Protein AF-A0A5N9BM61-F1 (afdb_monomer_lite)

Radius of gyration: 24.02 Å; chains: 1; bounding box: 58×32×58 Å

Sequence (93 aa):
MKLPVVLAVLIGISVIACSTASTPPATAPPSTSEEGLAPNFSFNLYQGEDILGSETKQLSQLRGTPVVLNFWARLCPPCWTEMPELQEFSEEF

Structure (mmCIF, N/CA/C/O backbone):
data_AF-A0A5N9BM61-F1
#
_entry.id   AF-A0A5N9BM61-F1
#
loop_
_atom_site.group_PDB
_atom_site.id
_atom_site.type_symbol
_atom_site.label_atom_id
_atom_site.label_alt_id
_atom_site.label_comp_id
_atom_site.label_asym_id
_atom_site.label_entity_id
_atom_site.label_seq_id
_atom_site.pdbx_PDB_ins_code
_atom_site.Cartn_x
_atom_site.Cartn_y
_atom_site.Cartn_z
_atom_site.occupancy
_atom_site.B_iso_or_equiv
_atom_site.auth_seq_id
_atom_site.auth_comp_id
_atom_site.auth_asym_id
_atom_site.auth_atom_id
_atom_site.pdbx_PDB_model_num
ATOM 1 N N . MET A 1 1 ? 41.793 -11.578 -44.467 1.00 51.03 1 MET A N 1
ATOM 2 C CA . MET A 1 1 ? 42.128 -11.427 -43.028 1.00 51.03 1 MET A CA 1
ATOM 3 C C . MET A 1 1 ? 41.019 -10.821 -42.162 1.00 51.03 1 MET A C 1
ATOM 5 O O . MET A 1 1 ? 40.992 -11.146 -40.991 1.00 51.03 1 MET A O 1
ATOM 9 N N . LYS A 1 2 ? 40.090 -10.000 -42.683 1.00 57.56 2 LYS A N 1
ATOM 10 C CA . LYS A 1 2 ? 38.993 -9.413 -41.878 1.00 57.56 2 LYS A CA 1
ATOM 11 C C . LYS A 1 2 ? 37.809 -10.368 -41.624 1.00 57.56 2 LYS A C 1
ATOM 13 O O . LYS A 1 2 ? 37.213 -10.327 -40.562 1.00 57.56 2 LYS A O 1
ATOM 18 N N . LEU A 1 3 ? 37.522 -11.274 -42.563 1.00 52.06 3 LEU A N 1
ATOM 19 C CA . LEU A 1 3 ? 36.394 -12.214 -42.484 1.00 52.06 3 LEU A CA 1
ATOM 20 C C . LEU A 1 3 ? 36.533 -13.341 -41.427 1.00 52.06 3 LEU A C 1
ATOM 22 O O . LEU A 1 3 ? 35.571 -13.561 -40.697 1.00 52.06 3 LEU A O 1
ATOM 26 N N . PRO A 1 4 ? 37.690 -14.025 -41.262 1.00 61.03 4 PRO A N 1
ATOM 27 C CA . PRO A 1 4 ? 37.815 -15.079 -40.246 1.00 61.03 4 PRO A CA 1
ATOM 28 C C . PRO A 1 4 ? 37.852 -14.526 -38.812 1.00 61.03 4 PRO A C 1
ATOM 30 O O . PRO A 1 4 ? 37.421 -15.200 -37.885 1.00 61.03 4 PRO A O 1
ATOM 33 N N . VAL A 1 5 ? 38.309 -13.279 -38.631 1.00 64.25 5 VAL A N 1
ATOM 34 C CA . VAL A 1 5 ? 38.323 -12.592 -37.329 1.00 64.25 5 VAL A CA 1
ATOM 35 C C . VAL A 1 5 ? 36.905 -12.210 -36.897 1.00 64.25 5 VAL A C 1
ATOM 37 O O . VAL A 1 5 ? 36.544 -12.425 -35.746 1.00 64.25 5 VAL A O 1
ATOM 40 N N . VAL A 1 6 ? 36.071 -11.718 -37.820 1.00 69.31 6 VAL A N 1
ATOM 41 C CA . VAL A 1 6 ? 34.662 -11.393 -37.532 1.00 69.31 6 VAL A CA 1
ATOM 42 C C . VAL A 1 6 ? 33.866 -12.649 -37.165 1.00 69.31 6 VAL A C 1
ATOM 44 O O . VAL A 1 6 ? 33.077 -12.616 -36.225 1.00 69.31 6 VAL A O 1
ATOM 47 N N . LEU A 1 7 ? 34.118 -13.775 -37.842 1.00 64.69 7 LEU A N 1
ATOM 48 C CA . LEU A 1 7 ? 33.441 -15.037 -37.539 1.00 64.69 7 LEU A CA 1
ATOM 49 C C . LEU A 1 7 ? 33.862 -15.604 -36.171 1.00 64.69 7 LEU A C 1
ATOM 51 O O . LEU A 1 7 ? 33.009 -16.039 -35.404 1.00 64.69 7 LEU A O 1
ATOM 55 N N . ALA A 1 8 ? 35.152 -15.531 -35.826 1.00 63.81 8 ALA A N 1
ATOM 56 C CA . ALA A 1 8 ? 35.649 -15.958 -34.516 1.00 63.81 8 ALA A CA 1
ATOM 57 C C . ALA A 1 8 ? 35.100 -15.095 -33.363 1.00 63.81 8 ALA A C 1
ATOM 59 O O . ALA A 1 8 ? 34.770 -15.624 -32.302 1.00 63.81 8 ALA A O 1
ATOM 60 N N . VAL A 1 9 ? 34.941 -13.784 -33.580 1.00 66.25 9 VAL A N 1
ATOM 61 C CA . VAL A 1 9 ? 34.355 -12.865 -32.589 1.00 66.25 9 VAL A CA 1
ATOM 62 C C . VAL A 1 9 ? 32.858 -13.133 -32.393 1.00 66.25 9 VAL A C 1
ATOM 64 O O . VAL A 1 9 ? 32.400 -13.188 -31.255 1.00 66.25 9 VAL A O 1
ATOM 67 N N . LEU A 1 10 ? 32.097 -13.372 -33.467 1.00 62.66 10 LEU A N 1
ATOM 68 C CA . LEU A 1 10 ? 30.663 -13.688 -33.373 1.00 62.66 10 LEU A CA 1
ATOM 69 C C . LEU A 1 10 ? 30.400 -15.033 -32.682 1.00 62.66 10 LEU A C 1
ATOM 71 O O . LEU A 1 10 ? 29.483 -15.137 -31.868 1.00 62.66 10 LEU A O 1
ATOM 75 N N . ILE A 1 11 ? 31.231 -16.042 -32.952 1.00 62.00 11 ILE A N 1
ATOM 76 C CA . ILE A 1 11 ? 31.135 -17.345 -32.283 1.00 62.00 11 ILE A CA 1
ATOM 77 C C . ILE A 1 11 ? 31.514 -17.210 -30.799 1.00 62.00 11 ILE A C 1
ATOM 79 O O . ILE A 1 11 ? 30.836 -17.783 -29.953 1.00 62.00 11 ILE A O 1
ATOM 83 N N . GLY A 1 12 ? 32.519 -16.394 -30.457 1.00 59.16 12 GLY A N 1
ATOM 84 C CA . GLY A 1 12 ? 32.901 -16.125 -29.065 1.00 59.16 12 GLY A CA 1
ATOM 85 C C . GLY A 1 12 ? 31.819 -15.407 -28.245 1.00 59.16 12 GLY A C 1
ATOM 86 O O . GLY A 1 12 ? 31.610 -15.743 -27.081 1.00 59.16 12 GLY A O 1
ATOM 87 N N . ILE A 1 13 ? 31.081 -14.472 -28.853 1.00 59.78 13 ILE A N 1
ATOM 88 C CA . ILE A 1 13 ? 29.988 -13.735 -28.188 1.00 59.78 13 ILE A CA 1
ATOM 89 C C . ILE A 1 13 ? 28.793 -14.655 -27.878 1.00 59.78 13 ILE A C 1
ATOM 91 O O . ILE A 1 13 ? 28.146 -14.491 -26.845 1.00 59.78 13 ILE A O 1
ATOM 95 N N . SER A 1 14 ? 28.536 -15.674 -28.707 1.00 55.62 14 SER A N 1
ATOM 96 C CA . SER A 1 14 ? 27.425 -16.613 -28.493 1.00 55.62 14 SER A CA 1
ATOM 97 C C . SER A 1 14 ? 27.627 -17.563 -27.303 1.00 55.62 14 SER A C 1
ATOM 99 O O . SER A 1 14 ? 26.644 -18.086 -26.783 1.00 55.62 14 SER A O 1
ATOM 101 N N . VAL A 1 15 ? 28.867 -17.796 -26.852 1.00 54.12 15 VAL A N 1
ATOM 102 C CA . VAL A 1 15 ? 29.163 -18.739 -25.750 1.00 54.12 15 VAL A CA 1
ATOM 103 C C . VAL A 1 15 ? 29.041 -18.073 -24.370 1.00 54.12 15 VAL A C 1
ATOM 105 O O 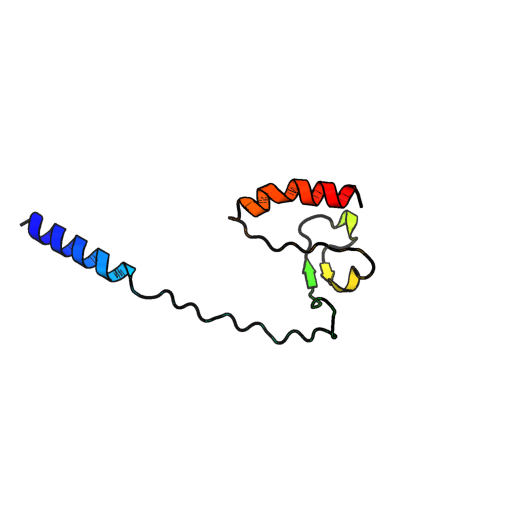. VAL A 1 15 ? 28.809 -18.750 -23.373 1.00 54.12 15 VAL A O 1
ATOM 108 N N . ILE A 1 16 ? 29.121 -16.740 -24.296 1.00 56.91 16 ILE A N 1
ATOM 109 C CA . ILE A 1 16 ? 29.051 -15.990 -23.027 1.00 56.91 16 ILE A CA 1
ATOM 110 C C . ILE A 1 16 ? 27.596 -15.842 -22.535 1.00 56.91 16 ILE A C 1
ATOM 112 O O . ILE A 1 16 ? 27.361 -15.691 -21.341 1.00 56.91 16 ILE A O 1
ATOM 116 N N . ALA A 1 17 ? 26.603 -15.956 -23.423 1.00 52.56 17 ALA A N 1
ATOM 117 C CA . ALA A 1 17 ? 25.194 -15.712 -23.097 1.00 52.56 17 ALA A CA 1
ATOM 118 C C . ALA A 1 17 ? 24.460 -16.875 -22.389 1.00 52.56 17 ALA A C 1
ATOM 120 O O . ALA A 1 17 ? 23.326 -16.690 -21.960 1.00 52.56 17 ALA A O 1
ATOM 121 N N . CYS A 1 18 ? 25.062 -18.065 -22.264 1.00 51.38 18 CYS A N 1
ATOM 122 C CA . CYS A 1 18 ? 24.405 -19.239 -21.657 1.00 51.38 18 CYS A CA 1
ATOM 123 C C . CYS A 1 18 ? 24.897 -19.594 -20.249 1.00 51.38 18 CYS A C 1
ATOM 125 O O . CYS A 1 18 ? 24.397 -20.549 -19.654 1.00 51.38 18 CYS A O 1
ATOM 127 N N . SER A 1 19 ? 25.844 -18.843 -19.690 1.00 56.59 19 SER A N 1
ATOM 128 C CA . SER A 1 19 ? 26.400 -19.157 -18.376 1.00 56.59 19 SER A CA 1
ATOM 129 C C . SER A 1 19 ? 25.921 -18.155 -17.330 1.00 56.59 19 SER A C 1
ATOM 131 O O . SER A 1 19 ? 26.233 -16.975 -17.405 1.00 56.59 19 SER A O 1
ATOM 133 N N . THR A 1 20 ? 25.213 -18.699 -16.335 1.00 53.31 20 THR A N 1
ATOM 134 C CA . THR A 1 20 ? 24.866 -18.146 -15.012 1.00 53.31 20 THR A CA 1
ATOM 135 C C . THR A 1 20 ? 23.612 -17.274 -14.900 1.00 53.31 20 THR A C 1
ATOM 137 O O . THR A 1 20 ? 23.683 -16.067 -14.695 1.00 53.31 20 THR A O 1
ATOM 140 N N . ALA A 1 21 ? 22.452 -17.933 -14.876 1.00 56.03 21 ALA A N 1
ATOM 141 C CA . ALA A 1 21 ? 21.277 -17.458 -14.145 1.00 56.03 21 ALA A CA 1
ATOM 142 C C . ALA A 1 21 ? 20.810 -18.554 -13.172 1.00 56.03 21 ALA A C 1
ATOM 144 O O . ALA A 1 21 ? 19.828 -19.246 -13.414 1.00 56.03 21 ALA A O 1
ATOM 145 N N . SER A 1 22 ? 21.548 -18.722 -12.073 1.00 55.53 22 SER A N 1
ATOM 146 C CA . SER A 1 22 ? 21.109 -19.512 -10.918 1.00 55.53 22 SER A CA 1
ATOM 147 C C . SER A 1 22 ? 21.166 -18.616 -9.688 1.00 55.53 22 SER A C 1
ATOM 149 O O . SER A 1 22 ? 22.116 -18.658 -8.911 1.00 55.53 22 SER A O 1
ATOM 151 N N . THR A 1 23 ? 20.164 -17.751 -9.552 1.00 62.75 23 THR A N 1
ATOM 152 C CA . THR A 1 23 ? 19.910 -17.011 -8.314 1.00 62.75 23 THR A CA 1
ATOM 153 C C . THR A 1 23 ? 19.408 -18.013 -7.270 1.00 62.75 23 THR A C 1
ATOM 155 O O . THR A 1 23 ? 18.412 -18.690 -7.535 1.00 62.75 23 THR A O 1
ATOM 158 N N . PRO A 1 24 ? 20.066 -18.158 -6.105 1.00 64.12 24 PRO A N 1
ATOM 159 C CA . PRO A 1 24 ? 19.536 -18.976 -5.021 1.00 64.12 24 PRO A CA 1
ATOM 160 C C . PRO A 1 24 ? 18.143 -18.469 -4.617 1.00 64.12 24 PRO A C 1
ATOM 162 O O . PRO A 1 24 ? 17.942 -17.251 -4.587 1.00 64.12 24 PRO A O 1
ATOM 165 N N . PRO A 1 25 ? 17.189 -19.351 -4.272 1.00 60.62 25 PRO A N 1
ATOM 166 C CA . PRO A 1 25 ? 15.941 -18.904 -3.681 1.00 60.62 25 PRO A CA 1
ATOM 167 C C . PRO A 1 25 ? 16.271 -18.152 -2.392 1.00 60.62 25 PRO A C 1
ATOM 169 O O . PRO A 1 25 ? 16.926 -18.690 -1.496 1.00 60.62 25 PRO A O 1
ATOM 172 N N . ALA A 1 26 ? 15.849 -16.890 -2.320 1.00 62.50 26 ALA A N 1
ATOM 173 C CA . ALA A 1 26 ? 15.925 -16.106 -1.102 1.00 62.50 26 ALA A CA 1
ATOM 174 C C . ALA A 1 26 ? 15.172 -16.874 -0.007 1.00 62.50 26 ALA A C 1
ATOM 176 O O . ALA A 1 26 ? 13.953 -17.025 -0.062 1.00 62.50 26 ALA A O 1
ATOM 177 N N . THR A 1 27 ? 15.913 -17.423 0.953 1.00 53.78 27 THR A N 1
ATOM 178 C CA . THR A 1 27 ? 15.334 -18.062 2.133 1.00 53.78 27 THR A CA 1
ATOM 179 C C . THR A 1 27 ? 14.706 -16.952 2.964 1.00 53.78 27 THR A C 1
ATOM 181 O O . THR A 1 27 ? 15.417 -16.155 3.575 1.00 53.78 27 THR A O 1
ATOM 184 N N . ALA A 1 28 ? 13.378 -16.851 2.920 1.00 66.38 28 ALA A N 1
ATOM 185 C CA . ALA A 1 28 ? 12.639 -15.923 3.758 1.00 66.38 28 ALA A CA 1
ATOM 186 C C . ALA A 1 28 ? 12.872 -16.282 5.241 1.00 66.38 28 ALA A C 1
ATOM 188 O O . ALA A 1 28 ? 12.892 -17.471 5.578 1.00 66.38 28 ALA A O 1
ATOM 189 N N . PRO A 1 29 ? 13.077 -15.295 6.131 1.00 63.09 29 PRO A N 1
ATOM 190 C CA . PRO A 1 29 ? 13.176 -15.555 7.562 1.00 63.09 29 PRO A CA 1
ATOM 191 C C . PRO A 1 29 ? 11.885 -16.212 8.075 1.00 63.09 29 PRO A C 1
ATOM 193 O O . PRO A 1 29 ? 10.817 -15.977 7.505 1.00 63.09 29 PRO A O 1
ATOM 196 N N . PRO A 1 30 ? 11.957 -17.018 9.151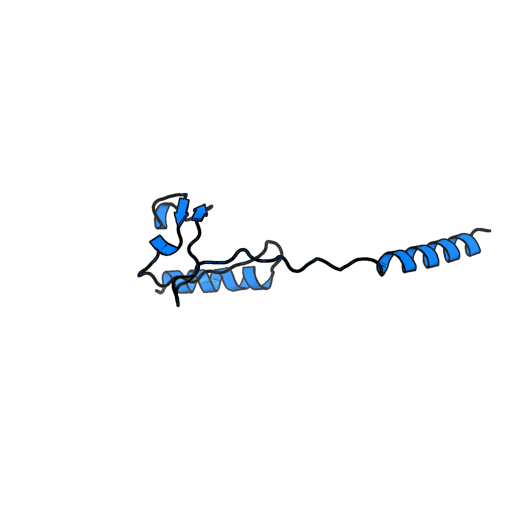 1.00 55.78 30 PRO A N 1
ATOM 197 C CA . PRO A 1 30 ? 10.773 -17.597 9.765 1.00 55.78 30 PRO A CA 1
ATOM 198 C C . PRO A 1 30 ? 9.863 -16.462 10.240 1.00 55.78 30 PRO A C 1
ATOM 200 O O . PRO A 1 30 ? 10.161 -15.759 11.205 1.00 55.78 30 PRO A O 1
ATOM 203 N N . SER A 1 31 ? 8.759 -16.255 9.529 1.00 58.41 31 SER A N 1
ATOM 204 C CA . SER A 1 31 ? 7.681 -15.393 9.980 1.00 58.41 31 SER A CA 1
ATOM 205 C C . SER A 1 31 ? 6.954 -16.131 11.096 1.00 58.41 31 SER A C 1
ATOM 207 O O . SER A 1 31 ? 6.223 -17.086 10.833 1.00 58.41 31 SER A O 1
ATOM 209 N N . THR A 1 32 ? 7.147 -15.705 12.342 1.00 55.19 32 THR A N 1
ATOM 210 C CA . THR A 1 32 ? 6.244 -16.059 13.442 1.00 55.19 32 THR A CA 1
ATOM 211 C C . THR A 1 32 ? 4.910 -15.362 13.179 1.00 55.19 32 THR A C 1
ATOM 213 O O . THR A 1 32 ? 4.630 -14.294 13.718 1.00 55.19 32 THR A O 1
ATOM 216 N N . SER A 1 33 ? 4.115 -15.905 12.261 1.00 61.62 33 SER A N 1
ATOM 217 C CA . SER A 1 33 ? 2.710 -15.546 12.131 1.00 61.62 33 SER A CA 1
ATOM 218 C C . SER A 1 33 ? 1.979 -16.195 13.299 1.00 61.62 33 SER A C 1
ATOM 220 O O . SER A 1 33 ? 1.992 -17.421 13.421 1.00 61.62 33 SER A O 1
ATOM 222 N N . GLU A 1 34 ? 1.352 -15.390 14.155 1.00 67.38 34 GLU A N 1
ATOM 223 C CA . GLU A 1 34 ? 0.251 -15.887 14.981 1.00 67.38 34 GLU A CA 1
ATOM 224 C C . GLU A 1 34 ? -0.749 -16.550 14.020 1.00 67.38 34 GLU A C 1
ATOM 226 O O . GLU A 1 34 ? -1.065 -15.967 12.979 1.00 67.38 34 GLU A O 1
ATOM 231 N N . GLU A 1 35 ? -1.142 -17.798 14.287 1.00 74.69 35 GLU A N 1
ATOM 232 C CA . GLU A 1 35 ? -1.896 -18.624 13.335 1.00 74.69 35 GLU A CA 1
ATOM 233 C C . GLU A 1 35 ? -3.095 -17.854 12.751 1.00 74.69 35 GLU A C 1
ATOM 235 O O . GLU A 1 35 ? -3.987 -17.413 13.472 1.00 74.69 35 GLU A O 1
ATOM 240 N N . GLY A 1 36 ? -3.094 -17.665 11.427 1.00 81.56 36 GLY A N 1
ATOM 241 C CA . GLY A 1 36 ? -4.175 -16.997 10.693 1.00 81.56 36 GLY A CA 1
ATOM 242 C C . GLY A 1 36 ? -4.057 -15.476 10.528 1.00 81.56 36 GLY A C 1
ATOM 243 O O . GLY A 1 36 ? -4.915 -14.894 9.865 1.00 81.56 36 GLY A O 1
ATOM 244 N N . LEU A 1 37 ? -3.022 -14.818 11.064 1.00 89.12 37 LEU A N 1
ATOM 245 C CA . LEU A 1 37 ? -2.788 -13.382 10.856 1.00 89.12 37 LEU A CA 1
ATOM 246 C C . LEU A 1 37 ? -1.680 -13.113 9.831 1.00 89.12 37 LEU A C 1
ATOM 248 O O . LEU A 1 37 ? -0.693 -13.843 9.738 1.00 89.12 37 LEU A O 1
ATOM 252 N N . ALA A 1 38 ? -1.822 -12.007 9.093 1.00 91.00 38 ALA A N 1
ATOM 253 C CA . ALA A 1 38 ? -0.746 -11.494 8.253 1.00 91.00 38 ALA A CA 1
ATOM 254 C C . ALA A 1 38 ? 0.495 -11.170 9.115 1.00 91.00 38 ALA A C 1
ATOM 256 O O . ALA A 1 38 ? 0.338 -10.644 10.226 1.00 91.00 38 ALA A O 1
ATOM 257 N N . PRO A 1 39 ? 1.723 -11.449 8.632 1.00 91.88 39 PRO A N 1
ATOM 258 C CA . PRO A 1 39 ? 2.942 -11.130 9.364 1.00 91.88 39 PRO A CA 1
ATOM 259 C C . PRO A 1 39 ? 3.003 -9.651 9.746 1.00 91.88 39 PRO A C 1
ATOM 261 O O . PRO A 1 39 ? 2.808 -8.775 8.905 1.00 91.88 39 PRO A O 1
ATOM 264 N N . ASN A 1 40 ? 3.303 -9.363 11.013 1.00 94.25 40 ASN A N 1
ATOM 265 C CA . ASN A 1 40 ? 3.500 -7.986 11.445 1.00 94.25 40 ASN A CA 1
ATOM 266 C C . ASN A 1 40 ? 4.878 -7.491 10.993 1.00 94.25 40 ASN A C 1
ATOM 268 O O . ASN A 1 40 ? 5.891 -8.142 11.247 1.00 94.25 40 ASN A O 1
ATOM 272 N N . PHE A 1 41 ? 4.919 -6.318 10.370 1.00 94.31 41 PHE A N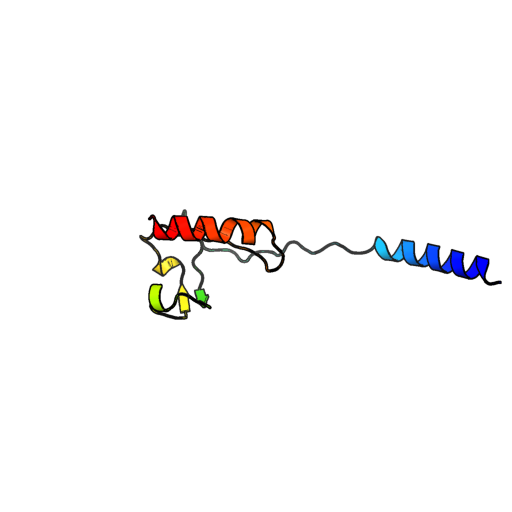 1
ATOM 273 C CA . PHE A 1 41 ? 6.155 -5.634 10.007 1.00 94.31 41 PHE A CA 1
ATOM 274 C C . PHE A 1 41 ? 5.991 -4.125 10.174 1.00 94.31 41 PHE A C 1
ATOM 276 O O . PHE A 1 41 ? 4.878 -3.597 10.088 1.00 94.31 41 PHE A O 1
ATOM 283 N N . SER A 1 42 ? 7.113 -3.448 10.414 1.00 96.44 42 SER A N 1
ATOM 284 C CA . SER A 1 42 ? 7.188 -1.988 10.430 1.00 96.44 42 SER A CA 1
ATOM 285 C C . SER A 1 42 ? 7.455 -1.451 9.029 1.00 96.44 42 SER A C 1
ATOM 287 O O . SER A 1 42 ? 8.235 -2.037 8.277 1.00 96.44 42 SER A O 1
ATOM 289 N N . PHE A 1 43 ? 6.851 -0.319 8.693 1.00 95.00 43 PHE A N 1
ATOM 290 C CA . PHE A 1 43 ? 7.059 0.376 7.429 1.00 95.00 43 PHE A CA 1
ATOM 291 C C . PHE A 1 43 ? 7.019 1.894 7.624 1.00 95.00 43 PHE A C 1
ATOM 293 O O . PHE A 1 43 ? 6.403 2.396 8.565 1.00 95.00 43 PHE A O 1
ATOM 300 N N . ASN A 1 44 ? 7.686 2.606 6.716 1.00 96.75 44 ASN A N 1
ATOM 301 C CA . ASN A 1 44 ? 7.622 4.060 6.621 1.00 96.75 44 ASN A CA 1
ATOM 302 C C . ASN A 1 44 ? 6.724 4.441 5.449 1.00 96.75 44 ASN A C 1
ATOM 304 O O . ASN A 1 44 ? 6.814 3.851 4.368 1.00 96.75 44 ASN A O 1
ATOM 308 N N . LEU A 1 45 ? 5.870 5.424 5.673 1.00 94.81 45 LEU A N 1
ATOM 309 C CA . LEU A 1 45 ? 5.010 6.005 4.662 1.00 94.81 45 LEU A CA 1
ATOM 310 C C . LEU A 1 45 ? 5.783 7.070 3.893 1.00 94.81 45 LEU A C 1
ATOM 312 O O . LEU A 1 45 ? 6.362 7.977 4.478 1.00 94.81 45 LEU A O 1
ATOM 316 N N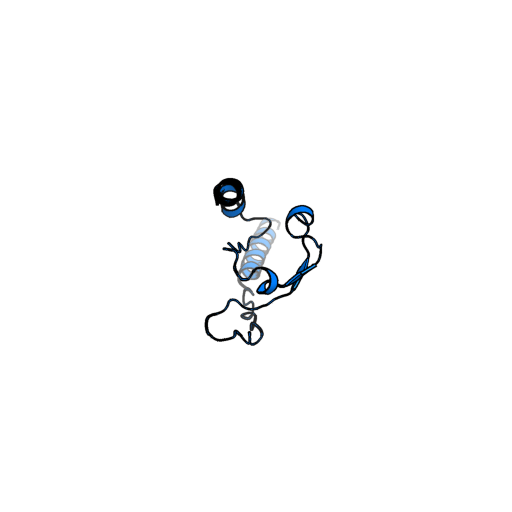 . TYR A 1 46 ? 5.746 6.986 2.567 1.00 92.31 46 TYR A N 1
ATOM 317 C CA . TYR A 1 46 ? 6.194 8.089 1.716 1.00 92.31 46 TYR A CA 1
ATOM 318 C C . TYR A 1 46 ? 5.100 9.155 1.543 1.00 92.31 46 TYR A C 1
ATOM 320 O O . TYR A 1 46 ? 5.409 10.309 1.261 1.00 92.31 46 TYR A O 1
ATOM 328 N N . GLN A 1 47 ? 3.828 8.759 1.679 1.00 90.75 47 GLN A N 1
ATOM 329 C CA . GLN A 1 47 ? 2.623 9.586 1.544 1.00 90.75 47 GLN A CA 1
ATOM 330 C C . GLN A 1 47 ? 1.506 9.023 2.445 1.00 90.75 47 GLN A C 1
ATOM 332 O O . GLN A 1 47 ? 1.544 7.840 2.790 1.00 90.75 47 GLN A O 1
ATOM 337 N N . GLY A 1 48 ? 0.515 9.847 2.807 1.00 90.31 48 GLY A N 1
ATOM 338 C CA . GLY A 1 48 ? -0.643 9.430 3.614 1.00 90.31 48 GLY A CA 1
ATOM 339 C C . GLY A 1 48 ? -0.432 9.488 5.132 1.00 90.31 48 GLY A C 1
ATOM 340 O O . GLY A 1 48 ? -1.181 8.862 5.883 1.00 90.31 48 GLY A O 1
ATOM 341 N N . GLU A 1 49 ? 0.578 10.225 5.610 1.00 94.50 49 GLU A N 1
ATOM 342 C CA . GLU A 1 49 ? 0.757 10.488 7.046 1.00 94.50 4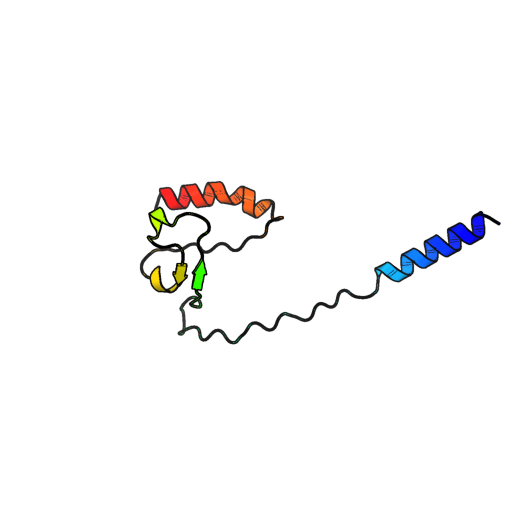9 GLU A CA 1
ATOM 343 C C . GLU A 1 49 ? -0.435 11.252 7.638 1.00 94.50 49 GLU A C 1
ATOM 345 O O . GLU A 1 49 ? -0.822 10.993 8.771 1.00 94.50 49 GLU A O 1
ATOM 350 N N . ASP A 1 50 ? -1.058 12.145 6.879 1.00 93.75 50 ASP A N 1
ATOM 351 C CA . ASP A 1 50 ? -2.271 12.868 7.263 1.00 93.75 50 ASP A CA 1
ATOM 352 C C . ASP A 1 50 ? -3.482 11.941 7.463 1.00 93.75 50 ASP A C 1
ATOM 354 O O . ASP A 1 50 ? -4.353 12.228 8.282 1.00 93.75 50 ASP A O 1
ATOM 358 N N . ILE A 1 51 ? -3.496 10.798 6.771 1.00 90.00 51 ILE A N 1
ATOM 359 C CA . ILE A 1 51 ? -4.552 9.784 6.856 1.00 90.00 51 ILE A CA 1
ATOM 360 C C . ILE A 1 51 ? -4.282 8.822 8.019 1.00 90.00 51 ILE A C 1
ATOM 362 O O . ILE A 1 51 ? -5.179 8.496 8.795 1.00 90.00 51 ILE A O 1
ATOM 366 N N . LEU A 1 52 ? -3.037 8.354 8.157 1.00 91.69 52 LEU A N 1
ATOM 367 C CA . LEU A 1 52 ? -2.676 7.321 9.134 1.00 91.69 52 LEU A CA 1
ATOM 368 C C . LEU A 1 52 ? -2.122 7.890 10.454 1.00 91.69 52 LEU A C 1
ATOM 370 O O . LEU A 1 52 ? -2.034 7.166 11.447 1.00 91.69 52 LEU A O 1
ATOM 374 N N . GLY A 1 53 ? -1.768 9.170 10.506 1.00 93.19 53 GLY A N 1
ATOM 375 C CA . GLY A 1 53 ? -1.373 9.931 11.696 1.00 93.19 53 GLY A CA 1
ATOM 376 C C . GLY A 1 53 ? 0.093 9.817 12.135 1.00 93.19 53 GLY A C 1
ATOM 377 O O . GLY A 1 53 ? 0.436 10.355 13.185 1.00 93.19 53 GLY A O 1
ATOM 378 N N . SER A 1 54 ? 0.949 9.082 11.416 1.00 93.31 54 SER A N 1
ATOM 379 C CA . SER A 1 54 ? 2.405 9.062 11.661 1.00 93.31 54 SER A CA 1
ATOM 380 C C . SER A 1 54 ? 3.187 8.496 10.475 1.00 93.31 54 SER A C 1
ATOM 382 O O . SER A 1 54 ? 2.708 7.561 9.836 1.00 93.31 54 SER A O 1
ATOM 384 N N . GLU A 1 55 ? 4.410 8.989 10.247 1.00 94.75 55 GLU A N 1
ATOM 385 C CA . GLU A 1 55 ? 5.334 8.507 9.201 1.00 94.75 55 GLU A CA 1
ATOM 386 C C . GLU A 1 55 ? 5.651 7.003 9.316 1.00 94.75 55 GLU A C 1
ATOM 388 O O . GLU A 1 55 ? 5.607 6.272 8.330 1.00 94.75 55 GLU A O 1
ATOM 393 N N . THR A 1 56 ? 5.944 6.510 10.522 1.00 96.56 56 THR A N 1
ATOM 394 C CA . THR A 1 56 ? 6.220 5.085 10.764 1.00 96.56 56 THR A CA 1
ATOM 395 C C . THR A 1 56 ? 4.990 4.376 11.325 1.00 96.56 56 THR A C 1
ATOM 397 O O . THR A 1 56 ? 4.340 4.877 12.250 1.00 96.56 56 THR A O 1
ATOM 400 N N . LYS A 1 57 ? 4.700 3.176 10.809 1.00 95.50 57 LYS A N 1
ATOM 401 C CA . LYS A 1 57 ? 3.603 2.300 11.247 1.00 95.50 57 LYS A CA 1
ATOM 402 C C . LYS A 1 57 ? 4.032 0.840 11.324 1.00 95.50 57 LYS A C 1
ATOM 404 O O . LYS A 1 57 ? 5.013 0.424 10.716 1.00 95.50 57 LYS A O 1
ATOM 409 N N . GLN A 1 58 ? 3.258 0.053 12.059 1.00 95.88 58 GLN A N 1
ATOM 410 C CA . GLN A 1 58 ? 3.263 -1.405 12.034 1.00 95.88 58 GLN A CA 1
ATOM 411 C C . GLN A 1 58 ? 1.940 -1.914 11.465 1.00 95.88 58 GLN A C 1
ATOM 413 O O . GLN A 1 58 ? 0.886 -1.373 11.800 1.00 95.88 58 GLN A O 1
ATOM 418 N N . LEU A 1 59 ? 1.968 -2.986 10.666 1.00 94.69 59 LEU A N 1
ATOM 419 C CA . LEU A 1 59 ? 0.754 -3.541 10.045 1.00 94.69 59 LEU A CA 1
ATOM 420 C C . LEU A 1 59 ? -0.328 -3.899 11.082 1.00 94.69 59 LEU A C 1
ATOM 422 O O . LEU A 1 59 ? -1.512 -3.652 10.872 1.00 94.69 59 LEU A O 1
ATOM 426 N N . SER A 1 60 ? 0.080 -4.419 12.240 1.00 94.44 60 SER A N 1
ATOM 427 C CA . SER A 1 60 ? -0.821 -4.737 13.356 1.00 94.44 60 SER A CA 1
ATOM 428 C C . SER A 1 60 ? -1.602 -3.538 13.910 1.00 94.44 60 SER A C 1
ATOM 430 O O . SER A 1 60 ? -2.651 -3.743 14.519 1.00 94.44 60 SER A O 1
ATOM 432 N N . GLN A 1 61 ? -1.149 -2.300 13.684 1.00 95.12 61 GLN A N 1
ATOM 433 C CA . GLN A 1 61 ? -1.874 -1.091 14.095 1.00 95.12 61 GLN A CA 1
ATOM 434 C C . GLN A 1 61 ? -3.093 -0.801 13.210 1.00 95.12 61 GLN A C 1
ATOM 436 O O . GLN A 1 61 ? -3.935 -0.005 13.607 1.00 95.12 61 GLN A O 1
ATOM 441 N N . LEU A 1 62 ? -3.197 -1.444 12.041 1.00 93.62 62 LEU A N 1
ATOM 442 C CA . LEU A 1 62 ? -4.336 -1.318 11.124 1.00 93.62 62 LEU A CA 1
ATOM 443 C C . LEU A 1 62 ? -5.412 -2.394 11.357 1.00 93.62 62 LEU A C 1
ATOM 445 O O . LEU A 1 62 ? -6.368 -2.500 10.592 1.00 93.62 62 LEU A O 1
ATOM 449 N N . ARG A 1 63 ? -5.267 -3.228 12.395 1.00 93.00 63 ARG A N 1
ATOM 450 C CA . ARG A 1 63 ? -6.257 -4.261 12.736 1.00 93.00 63 ARG A CA 1
ATOM 451 C C . ARG A 1 63 ? -7.626 -3.624 12.999 1.00 93.00 63 ARG A C 1
ATOM 453 O O . ARG A 1 63 ? -7.728 -2.640 13.721 1.00 93.00 63 ARG A O 1
ATOM 460 N N . GLY A 1 64 ? -8.675 -4.243 12.461 1.00 92.00 64 GLY A N 1
ATOM 461 C CA . GLY A 1 64 ? -10.048 -3.730 12.533 1.00 92.00 64 GLY A CA 1
ATOM 462 C C . GLY A 1 64 ? -10.459 -2.902 11.314 1.00 92.00 64 GLY A C 1
ATOM 463 O O . GLY A 1 64 ? -11.654 -2.746 11.085 1.00 92.00 64 GLY A O 1
ATOM 464 N N . THR A 1 65 ? -9.499 -2.469 10.496 1.00 89.75 65 THR A N 1
ATOM 465 C CA . THR A 1 65 ? -9.748 -1.858 9.188 1.00 89.75 65 THR A CA 1
ATOM 466 C C . THR A 1 65 ? -9.492 -2.897 8.093 1.00 89.75 65 THR A C 1
ATOM 468 O O . THR A 1 65 ? -8.476 -3.596 8.153 1.00 89.75 65 THR A O 1
ATOM 471 N N . PRO A 1 66 ? -10.376 -3.049 7.091 1.00 91.06 66 PRO A N 1
ATOM 472 C CA . PRO A 1 66 ? -10.050 -3.803 5.886 1.00 91.06 66 PRO A CA 1
ATOM 473 C C . PRO A 1 66 ? -8.830 -3.180 5.194 1.00 91.06 66 PRO A C 1
ATOM 475 O O . PRO A 1 66 ? -8.833 -1.997 4.874 1.00 91.06 66 PRO A O 1
ATOM 478 N N . VAL A 1 67 ? -7.770 -3.963 4.983 1.00 92.81 67 VAL A N 1
ATOM 479 C CA . VAL A 1 67 ? -6.530 -3.484 4.354 1.00 92.81 67 VAL A CA 1
ATOM 480 C C . VAL A 1 67 ? -6.233 -4.311 3.115 1.00 92.81 67 VAL A C 1
ATOM 482 O O . VAL A 1 67 ? -6.037 -5.524 3.201 1.00 92.81 67 VAL A O 1
ATOM 485 N N . VAL A 1 68 ? -6.128 -3.636 1.972 1.00 93.19 68 VAL A N 1
ATOM 486 C CA . VAL A 1 68 ? -5.565 -4.204 0.745 1.00 93.19 68 VAL A CA 1
ATOM 487 C C . VAL A 1 68 ? -4.087 -3.831 0.688 1.00 93.19 68 VAL A C 1
ATOM 489 O O . VAL A 1 68 ? -3.727 -2.676 0.480 1.00 93.19 68 VAL A O 1
ATOM 492 N N . LEU A 1 69 ? -3.216 -4.817 0.898 1.00 92.81 69 LEU A N 1
ATOM 493 C CA . LEU A 1 69 ? -1.770 -4.636 0.811 1.00 92.81 69 LEU A CA 1
ATOM 494 C C . LEU A 1 69 ? -1.275 -5.096 -0.562 1.00 92.81 69 LEU A C 1
ATOM 496 O O . LEU A 1 69 ? -1.209 -6.295 -0.830 1.00 92.81 69 LEU A O 1
ATOM 500 N N . ASN A 1 70 ? -0.918 -4.141 -1.419 1.00 91.12 70 ASN A N 1
ATOM 501 C CA . ASN A 1 70 ? -0.423 -4.412 -2.766 1.00 91.12 70 ASN A CA 1
ATOM 502 C C . ASN A 1 70 ? 1.104 -4.234 -2.848 1.00 91.12 70 ASN A C 1
ATOM 504 O O . ASN A 1 70 ? 1.625 -3.154 -2.564 1.00 91.12 70 ASN A O 1
ATOM 508 N N . PHE A 1 71 ? 1.824 -5.277 -3.269 1.00 91.19 71 PHE A N 1
ATOM 509 C CA . PHE A 1 71 ? 3.268 -5.226 -3.508 1.00 91.19 71 PHE A CA 1
ATOM 510 C C . PHE A 1 71 ? 3.544 -5.078 -5.004 1.00 91.19 71 PHE A C 1
ATOM 512 O O . PHE A 1 71 ? 3.233 -5.969 -5.789 1.00 91.19 71 PHE A O 1
ATOM 519 N N . TRP A 1 72 ? 4.186 -3.980 -5.397 1.00 90.44 72 TRP A N 1
ATOM 520 C CA . TRP A 1 72 ? 4.486 -3.679 -6.796 1.00 90.44 72 TRP A CA 1
ATOM 521 C C . TRP A 1 72 ? 5.941 -3.239 -6.982 1.00 90.44 72 TRP A C 1
ATOM 523 O O . TRP A 1 72 ? 6.669 -2.966 -6.026 1.00 90.44 72 TRP A O 1
ATOM 533 N N . ALA A 1 73 ? 6.382 -3.184 -8.238 1.00 89.62 73 ALA A N 1
ATOM 534 C CA . ALA A 1 73 ? 7.735 -2.785 -8.606 1.00 89.62 73 ALA A CA 1
ATOM 535 C C . ALA A 1 73 ? 7.720 -1.640 -9.621 1.00 89.62 73 ALA A C 1
ATOM 537 O O . ALA A 1 73 ? 6.819 -1.533 -10.449 1.00 89.62 73 ALA A O 1
ATOM 538 N N . ARG A 1 74 ? 8.782 -0.826 -9.621 1.00 84.38 74 ARG A N 1
ATOM 539 C CA . ARG A 1 74 ? 8.913 0.377 -10.464 1.00 84.38 74 ARG A CA 1
ATOM 540 C C . ARG A 1 74 ? 8.694 0.139 -11.966 1.00 84.38 74 ARG A C 1
ATOM 542 O O . ARG A 1 74 ? 8.383 1.077 -12.682 1.00 84.38 74 ARG A O 1
ATOM 549 N N . LEU A 1 75 ? 8.912 -1.078 -12.458 1.00 89.69 75 LEU A N 1
ATOM 550 C CA . LEU A 1 75 ? 8.711 -1.456 -13.860 1.00 89.69 75 LEU A CA 1
ATOM 551 C C . LEU A 1 75 ? 7.629 -2.534 -13.980 1.00 89.69 75 LEU A C 1
ATOM 553 O O . LEU A 1 75 ? 7.839 -3.565 -14.612 1.00 89.69 75 LEU A O 1
ATOM 557 N N . CYS A 1 76 ? 6.484 -2.297 -13.345 1.00 90.62 76 CYS A N 1
ATOM 558 C CA . CYS A 1 76 ? 5.300 -3.137 -13.460 1.00 90.62 76 CYS A CA 1
ATOM 559 C C . CYS A 1 76 ? 4.169 -2.350 -14.151 1.00 90.62 76 CYS A C 1
ATOM 561 O O . CYS A 1 76 ? 3.389 -1.684 -13.470 1.00 90.62 76 CYS A O 1
ATOM 563 N N . PRO A 1 77 ? 4.061 -2.412 -15.494 1.00 90.69 77 PRO A N 1
ATOM 564 C CA . PRO A 1 77 ? 2.969 -1.776 -16.230 1.00 90.69 77 PRO A CA 1
ATOM 565 C C . PRO A 1 77 ? 1.550 -2.154 -15.764 1.00 90.69 77 PRO A C 1
ATOM 567 O O . PRO A 1 77 ? 0.733 -1.240 -15.641 1.00 90.69 77 PRO A O 1
ATOM 570 N N . PRO A 1 78 ? 1.221 -3.435 -15.472 1.00 90.50 78 PRO A N 1
ATOM 571 C CA . PRO A 1 78 ? -0.119 -3.758 -14.982 1.00 90.50 78 PRO A CA 1
ATOM 572 C C . PRO A 1 78 ? -0.389 -3.119 -13.614 1.00 90.50 78 PRO A C 1
ATOM 574 O O . PRO A 1 78 ? -1.433 -2.506 -13.442 1.00 90.50 78 PRO A O 1
ATOM 577 N N . CYS A 1 79 ? 0.596 -3.105 -12.706 1.00 91.19 79 CYS A N 1
ATOM 578 C CA . CYS A 1 79 ? 0.448 -2.483 -11.390 1.00 91.19 79 CYS A CA 1
ATOM 579 C C . CYS A 1 79 ? 0.051 -1.000 -11.483 1.00 91.19 79 CYS A C 1
ATOM 581 O O . CYS A 1 79 ? -0.792 -0.544 -10.724 1.00 91.19 79 CYS A O 1
ATOM 583 N N . TRP A 1 80 ? 0.630 -0.238 -12.419 1.00 89.81 80 TRP A N 1
ATOM 584 C CA . TRP A 1 80 ? 0.255 1.168 -12.627 1.00 89.81 80 TRP A CA 1
ATOM 585 C C . TRP A 1 80 ? -1.151 1.345 -13.182 1.00 89.81 80 TRP A C 1
ATOM 587 O O . TRP A 1 80 ? -1.805 2.334 -12.870 1.00 89.81 80 TRP A O 1
ATOM 597 N N . THR A 1 81 ? -1.594 0.404 -14.011 1.00 93.25 81 THR A N 1
ATOM 598 C CA . THR A 1 81 ? -2.929 0.447 -14.613 1.00 93.25 81 THR A CA 1
ATOM 599 C C . THR A 1 81 ? -4.007 0.178 -13.559 1.00 93.25 81 THR A C 1
ATOM 601 O O . THR A 1 81 ? -5.073 0.771 -13.634 1.00 93.25 81 THR A O 1
ATOM 604 N N . GLU A 1 82 ? -3.701 -0.638 -12.547 1.00 94.31 82 GLU A N 1
ATOM 605 C CA . GLU A 1 82 ? -4.617 -1.008 -11.456 1.00 94.31 82 GLU A CA 1
ATOM 606 C C . GLU A 1 82 ? -4.692 0.039 -10.326 1.00 94.31 82 GLU A C 1
ATOM 608 O O . GLU A 1 82 ? -5.675 0.084 -9.591 1.00 94.31 82 GLU A O 1
ATOM 613 N N . MET A 1 83 ? -3.676 0.901 -10.153 1.00 91.88 83 MET A N 1
ATOM 614 C CA . MET A 1 83 ? -3.645 1.870 -9.041 1.00 91.88 83 MET A CA 1
ATOM 615 C C . MET A 1 83 ? -4.868 2.805 -8.969 1.00 91.88 83 MET A C 1
ATOM 617 O O . MET A 1 83 ? -5.361 3.001 -7.859 1.00 91.88 83 MET A O 1
ATOM 621 N N . PRO A 1 84 ? -5.375 3.383 -10.079 1.00 94.12 84 PRO A N 1
ATOM 622 C CA . PRO A 1 84 ? -6.564 4.233 -10.033 1.00 94.12 84 PRO A CA 1
ATOM 623 C C . PRO A 1 84 ? -7.808 3.486 -9.545 1.00 94.12 84 PRO A C 1
ATOM 625 O O . PRO A 1 84 ? -8.566 4.030 -8.751 1.00 94.12 84 PRO A O 1
ATOM 628 N N . GLU A 1 85 ? -7.982 2.233 -9.965 1.00 94.62 85 GLU A N 1
ATOM 629 C CA . GLU A 1 85 ? -9.120 1.398 -9.563 1.00 94.62 85 GLU A CA 1
ATOM 630 C C . GLU A 1 85 ? -9.043 1.043 -8.069 1.00 94.62 85 GLU A C 1
ATOM 632 O O . GLU A 1 85 ? -10.044 1.084 -7.358 1.00 94.62 85 GLU A O 1
ATOM 637 N N . LEU A 1 86 ? -7.839 0.757 -7.556 1.00 93.69 86 LEU A N 1
ATOM 638 C CA . LEU A 1 86 ? -7.623 0.530 -6.122 1.00 93.69 86 LEU A CA 1
ATOM 639 C C . LEU A 1 86 ? -7.878 1.790 -5.282 1.00 93.69 86 LEU A C 1
ATOM 641 O O . LEU A 1 86 ? -8.365 1.680 -4.158 1.00 93.69 86 LEU A O 1
ATOM 645 N N . GLN A 1 87 ? -7.549 2.972 -5.814 1.00 91.62 87 GLN A N 1
ATOM 646 C CA . GLN A 1 87 ? -7.831 4.246 -5.153 1.00 91.62 87 GLN A CA 1
ATOM 647 C C . GLN A 1 87 ? -9.340 4.502 -5.085 1.00 91.62 87 GLN A C 1
ATOM 649 O O . GLN A 1 87 ? -9.846 4.786 -4.003 1.00 91.62 87 GLN A O 1
ATOM 654 N N . GLU A 1 88 ? -10.055 4.332 -6.199 1.00 95.44 88 GLU A N 1
ATOM 655 C CA . GLU A 1 88 ? -11.517 4.467 -6.250 1.00 95.44 88 GLU A CA 1
ATOM 656 C C . GLU A 1 88 ? -12.197 3.519 -5.252 1.00 95.44 88 GLU A C 1
ATOM 658 O O . GLU A 1 88 ? -13.021 3.952 -4.448 1.00 95.44 88 GLU A O 1
ATOM 663 N N . PHE A 1 89 ? -11.763 2.255 -5.201 1.00 93.81 89 PHE A N 1
ATOM 664 C CA . PHE A 1 89 ? -12.261 1.293 -4.218 1.00 93.81 89 PHE A CA 1
ATOM 665 C C . PHE A 1 89 ? -12.017 1.743 -2.767 1.00 93.81 89 PHE A C 1
ATOM 667 O O . PHE A 1 89 ? -12.871 1.534 -1.912 1.00 93.81 89 PHE A O 1
ATOM 674 N N . SER A 1 90 ? -10.878 2.377 -2.468 1.00 90.19 90 SER A N 1
ATOM 675 C CA . SER A 1 90 ? -10.594 2.888 -1.115 1.00 90.19 90 SER A CA 1
ATOM 676 C C . SER A 1 90 ? -11.422 4.114 -0.719 1.00 90.19 90 SER A C 1
ATOM 678 O O . SER A 1 90 ? -11.554 4.404 0.464 1.00 90.19 90 SER A O 1
ATOM 680 N N . GLU A 1 91 ? -11.938 4.865 -1.693 1.00 91.69 91 GLU A N 1
ATOM 681 C CA . GLU A 1 91 ? -12.786 6.036 -1.445 1.00 91.69 91 GLU A CA 1
ATOM 682 C C . GLU A 1 91 ? -14.257 5.642 -1.275 1.00 91.69 91 GLU A C 1
ATOM 684 O O . GLU A 1 91 ? -15.006 6.336 -0.585 1.00 91.69 91 GLU A O 1
ATOM 689 N N . GLU A 1 92 ? -14.671 4.532 -1.891 1.00 93.81 92 GLU A N 1
ATOM 690 C CA . GL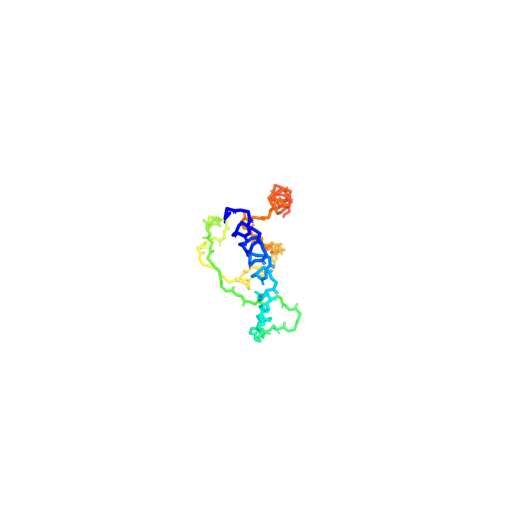U A 1 92 ? -16.029 3.998 -1.782 1.00 93.81 92 GLU A CA 1
ATOM 691 C C . GLU A 1 92 ? -16.301 3.302 -0.431 1.00 93.81 92 GLU A C 1
ATOM 693 O O . GLU A 1 92 ? -17.442 3.338 0.043 1.00 93.81 92 GLU A O 1
ATOM 698 N N . PHE A 1 93 ? -15.283 2.699 0.200 1.00 84.94 93 PHE A N 1
ATOM 699 C CA . PHE A 1 93 ? -15.417 1.837 1.388 1.00 84.94 93 PHE A CA 1
ATOM 700 C C . PHE A 1 93 ? -14.547 2.272 2.572 1.00 84.94 93 PHE A C 1
ATOM 702 O O . PHE A 1 93 ? -15.070 2.237 3.713 1.00 84.94 93 PHE A O 1
#

Secondary structure (DSSP, 8-state):
-HHHHHHHHHHHHHHHTTS---PPP-------PPTTSPPP-EEE-SS-HHHHSSSEEEGGGGTTS--------TT-HHHHHHHHHHHHHHHH-

Foldseek 3Di:
DVVVVVVVVVVVVVVVVPDDDDDDPDPDPDQPPPPPDDGKDKDADPDCCVPVVHRIDIPVVCPPPDDDDDDDDPPDVVVVVCVVVVVVVVVVD

pLDDT: mean 80.05, std 16.27, range [51.03, 96.75]